Protein AF-A0A2D6RC59-F1 (afdb_monomer)

Foldseek 3Di:
DFAFDFDDDPNDTQKAFPVLDDSDDDDPPCPDDDDPDTHIDGHTPVSCVVVVHDDDDPDD

Secondary structure (DSSP, 8-state):
-PPBP--EETTEE--B-TTS--PPPPPTT--S--TTSPPPBPPBHHHHHHTT--------

Structure (mmCIF, N/CA/C/O backbone):
data_AF-A0A2D6RC59-F1
#
_entry.id   AF-A0A2D6RC59-F1
#
loop_
_atom_site.group_PDB
_atom_site.id
_atom_site.type_symbol
_atom_site.label_atom_id
_atom_site.label_alt_id
_atom_site.label_comp_id
_atom_site.label_asym_id
_atom_site.label_entity_id
_atom_site.label_seq_id
_atom_site.pdbx_PDB_ins_code
_atom_site.Cartn_x
_atom_site.Cartn_y
_atom_site.Cartn_z
_atom_site.occupancy
_atom_site.B_iso_or_equiv
_atom_site.auth_seq_id
_atom_site.auth_comp_id
_atom_site.auth_asym_id
_atom_site.auth_atom_id
_atom_site.pdbx_PDB_model_num
ATOM 1 N N . MET A 1 1 ? 9.550 8.442 11.474 1.00 66.62 1 MET A N 1
ATOM 2 C CA . MET A 1 1 ? 9.786 7.139 10.810 1.00 66.62 1 MET A CA 1
ATOM 3 C C . MET A 1 1 ? 8.633 6.895 9.849 1.00 66.62 1 MET A C 1
ATOM 5 O O . MET A 1 1 ? 7.515 7.221 10.220 1.00 66.62 1 MET A O 1
ATOM 9 N N . LYS A 1 2 ? 8.884 6.407 8.627 1.00 76.25 2 LYS A N 1
ATOM 10 C CA . LYS A 1 2 ? 7.805 6.023 7.700 1.00 76.25 2 LYS A CA 1
ATOM 11 C C . LYS A 1 2 ? 7.363 4.597 8.034 1.00 76.25 2 LYS A C 1
ATOM 13 O O . LYS A 1 2 ? 8.204 3.702 8.044 1.00 76.25 2 LYS A O 1
ATOM 18 N N . GLU A 1 3 ? 6.082 4.409 8.341 1.00 87.19 3 GLU A N 1
ATOM 19 C CA . GLU A 1 3 ? 5.491 3.086 8.562 1.00 87.19 3 GLU A CA 1
ATOM 20 C C . GLU A 1 3 ? 4.976 2.546 7.227 1.00 87.19 3 GLU A C 1
ATOM 22 O O . GLU A 1 3 ? 4.138 3.178 6.584 1.00 87.19 3 GLU A O 1
ATOM 27 N N . TYR A 1 4 ? 5.513 1.403 6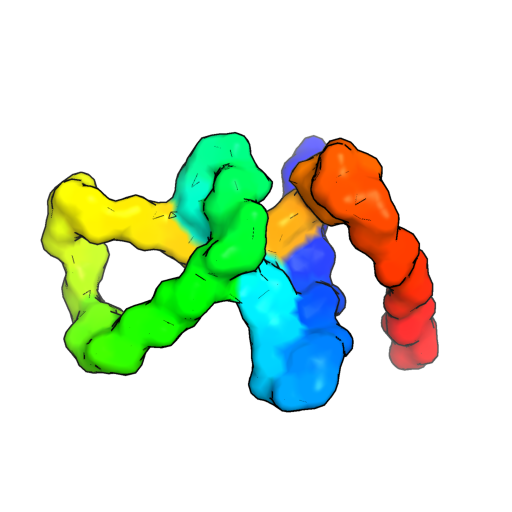.803 1.00 90.56 4 TYR A N 1
ATOM 28 C CA . TYR A 1 4 ? 5.101 0.713 5.584 1.00 90.56 4 TYR A CA 1
ATOM 29 C C . TYR A 1 4 ? 4.037 -0.333 5.908 1.00 90.56 4 TYR A C 1
ATOM 31 O O . TYR A 1 4 ? 4.166 -1.072 6.886 1.00 90.56 4 TYR A O 1
ATOM 39 N N . LEU A 1 5 ? 3.008 -0.413 5.069 1.00 91.00 5 LEU A N 1
ATOM 40 C CA . LEU A 1 5 ? 1.909 -1.355 5.211 1.00 91.00 5 LEU A CA 1
ATOM 41 C C . LEU A 1 5 ? 2.049 -2.512 4.231 1.00 91.00 5 LEU A C 1
ATOM 43 O O . LEU A 1 5 ? 2.188 -2.327 3.024 1.00 91.00 5 LEU A O 1
ATOM 47 N N . TYR A 1 6 ? 1.944 -3.722 4.769 1.00 91.81 6 TYR A N 1
ATOM 48 C CA .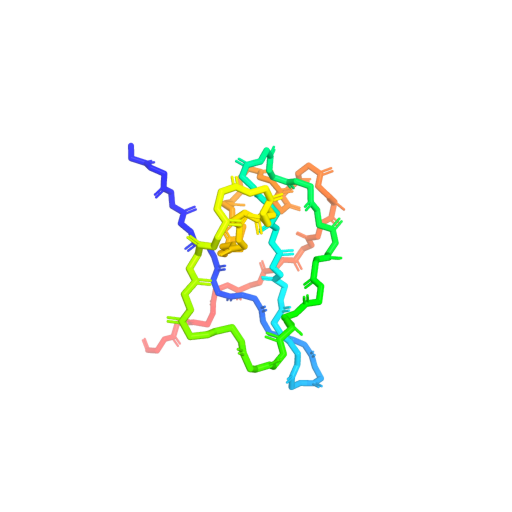 TYR A 1 6 ? 1.728 -4.921 3.979 1.00 91.81 6 TYR A CA 1
ATOM 49 C C . TYR A 1 6 ? 0.222 -5.092 3.770 1.00 91.81 6 TYR A C 1
ATOM 51 O O . TYR A 1 6 ? -0.496 -5.466 4.697 1.00 91.81 6 TYR A O 1
ATOM 59 N N . LEU A 1 7 ? -0.252 -4.777 2.565 1.00 91.31 7 LEU A N 1
ATOM 60 C CA . LEU A 1 7 ? -1.652 -4.934 2.179 1.00 91.31 7 LEU A CA 1
ATOM 61 C C . LEU A 1 7 ? -1.752 -5.965 1.063 1.00 91.31 7 LEU A C 1
ATOM 63 O O . LEU A 1 7 ? -1.223 -5.752 -0.029 1.00 91.31 7 LEU A O 1
ATOM 67 N N . GLU A 1 8 ? -2.436 -7.067 1.353 1.00 91.00 8 GLU A N 1
ATOM 68 C CA . GLU A 1 8 ? -2.718 -8.142 0.408 1.00 91.00 8 GLU A CA 1
ATOM 69 C C . GLU A 1 8 ? -4.232 -8.327 0.255 1.00 91.00 8 GLU A C 1
ATOM 71 O O . GLU A 1 8 ? -4.962 -8.363 1.247 1.00 91.00 8 GLU A O 1
ATOM 76 N N . HIS A 1 9 ? -4.694 -8.463 -0.986 1.00 88.81 9 HIS A N 1
ATOM 77 C CA . HIS A 1 9 ? -6.072 -8.805 -1.330 1.00 88.81 9 HIS A CA 1
ATOM 78 C C . HIS A 1 9 ? -6.070 -9.740 -2.546 1.00 88.81 9 HIS A C 1
ATOM 80 O O . HIS A 1 9 ? -5.353 -9.486 -3.516 1.00 88.81 9 HIS A O 1
ATOM 86 N N . ASP A 1 10 ? -6.818 -10.846 -2.483 1.00 88.12 10 ASP A N 1
ATOM 87 C CA . ASP A 1 10 ? -6.868 -11.878 -3.536 1.00 88.12 10 ASP A CA 1
ATOM 88 C C . ASP A 1 10 ? -5.481 -12.391 -3.981 1.00 88.12 10 ASP A C 1
ATOM 90 O O . ASP A 1 10 ? -5.211 -12.578 -5.172 1.00 88.12 10 ASP A O 1
ATOM 94 N N . GLY A 1 11 ? -4.561 -12.571 -3.024 1.00 87.00 11 GLY A N 1
ATOM 95 C CA . GLY A 1 11 ? -3.191 -13.029 -3.286 1.00 87.00 11 GLY A CA 1
ATOM 96 C C . GLY A 1 11 ? -2.315 -12.012 -4.028 1.00 87.00 11 GLY A C 1
ATOM 97 O O . GLY A 1 11 ? -1.267 -12.371 -4.568 1.00 87.00 11 GLY A O 1
ATOM 98 N N . LYS A 1 12 ? -2.737 -10.743 -4.098 1.00 88.75 12 LYS A N 1
ATOM 99 C CA . LYS A 1 12 ? -1.980 -9.645 -4.711 1.00 88.75 12 LYS A CA 1
ATOM 100 C C . LYS A 1 12 ? -1.614 -8.608 -3.667 1.00 88.75 12 LYS A C 1
ATOM 102 O O . LYS A 1 12 ? -2.442 -8.221 -2.850 1.00 88.75 12 LYS A O 1
ATOM 107 N N . LEU A 1 13 ? -0.388 -8.105 -3.765 1.00 90.06 13 LEU A N 1
ATOM 108 C CA . LEU A 1 13 ? 0.103 -7.028 -2.914 1.00 90.06 13 LEU A CA 1
ATOM 109 C C . LEU A 1 13 ? -0.166 -5.664 -3.532 1.00 90.06 13 LEU A C 1
ATOM 111 O O . LEU A 1 13 ? 0.041 -5.462 -4.733 1.00 90.06 13 LEU A O 1
ATOM 115 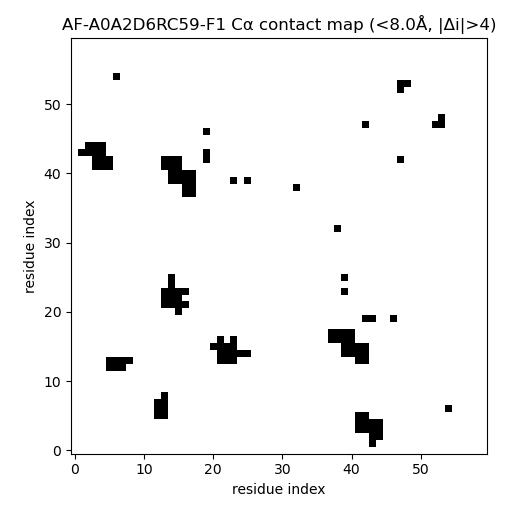N N . LEU A 1 14 ? -0.562 -4.713 -2.688 1.00 91.88 14 LEU A N 1
ATOM 116 C CA . LEU A 1 14 ? -0.536 -3.308 -3.055 1.00 91.88 14 LEU A CA 1
ATOM 117 C C . LEU A 1 14 ? 0.912 -2.826 -3.039 1.00 91.88 14 LEU A C 1
ATOM 119 O O . LEU A 1 14 ? 1.593 -2.874 -2.016 1.00 91.88 14 LEU A O 1
ATOM 123 N N . LEU A 1 15 ? 1.365 -2.342 -4.188 1.00 92.00 15 LEU A N 1
ATOM 124 C CA . LEU A 1 15 ? 2.681 -1.751 -4.346 1.00 92.00 15 LEU A CA 1
ATOM 125 C C . LEU A 1 15 ? 2.551 -0.345 -4.923 1.00 92.00 15 LEU A C 1
ATOM 127 O O . LEU A 1 15 ? 1.641 -0.071 -5.708 1.00 92.00 15 LEU A O 1
ATOM 131 N N . VAL A 1 16 ? 3.486 0.524 -4.573 1.00 91.88 16 VAL A N 1
ATOM 132 C CA . VAL A 1 16 ? 3.585 1.900 -5.074 1.00 91.88 16 VAL A CA 1
ATOM 133 C C . VAL A 1 16 ? 4.970 2.140 -5.654 1.00 91.88 16 VAL A C 1
ATOM 135 O O . VAL A 1 16 ? 5.901 1.379 -5.380 1.00 91.88 16 VAL A O 1
ATOM 138 N N . ASP A 1 17 ? 5.112 3.172 -6.478 1.00 89.81 17 ASP A N 1
ATOM 139 C CA . ASP A 1 17 ? 6.429 3.640 -6.901 1.00 89.81 17 ASP A CA 1
ATOM 140 C C . ASP A 1 17 ? 7.118 4.510 -5.830 1.00 89.81 17 ASP A C 1
ATOM 142 O O . ASP A 1 17 ? 6.658 4.635 -4.691 1.00 89.81 17 ASP A O 1
ATOM 146 N N . ASN A 1 18 ? 8.260 5.103 -6.181 1.00 86.69 18 ASN A N 1
ATOM 147 C CA . ASN A 1 18 ? 9.029 5.949 -5.274 1.00 86.69 18 ASN A CA 1
ATOM 148 C C . ASN A 1 18 ? 8.232 7.166 -4.767 1.00 86.69 18 ASN A C 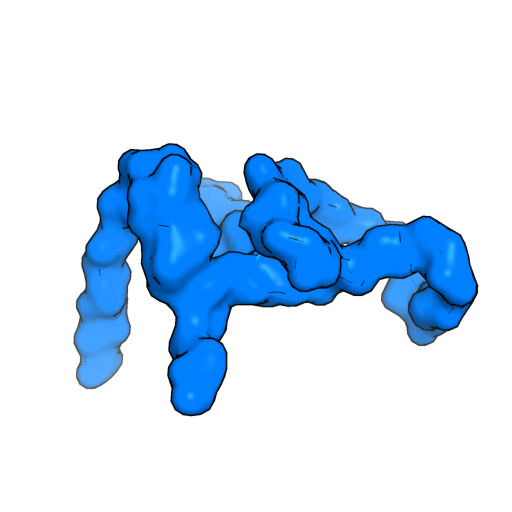1
ATOM 150 O O . ASN A 1 18 ? 8.415 7.580 -3.621 1.00 86.69 18 ASN A O 1
ATOM 154 N N . GLU A 1 19 ? 7.321 7.688 -5.588 1.00 88.38 19 GLU A N 1
ATOM 155 C CA . GLU A 1 19 ? 6.490 8.857 -5.290 1.00 88.38 19 GLU A CA 1
ATOM 156 C C . GLU A 1 19 ? 5.204 8.498 -4.533 1.00 88.38 19 GLU A C 1
ATOM 158 O O . GLU A 1 19 ? 4.493 9.394 -4.093 1.00 88.38 19 GLU A O 1
ATOM 163 N N . GLY A 1 20 ? 4.921 7.207 -4.337 1.00 88.19 20 GLY A N 1
ATOM 164 C CA . GLY A 1 20 ? 3.706 6.755 -3.659 1.00 88.19 20 GLY A CA 1
ATOM 165 C C . GLY A 1 20 ? 2.536 6.482 -4.591 1.00 88.19 20 GLY A C 1
ATOM 166 O O . GLY A 1 20 ? 1.459 6.112 -4.125 1.00 88.19 20 GLY A O 1
ATOM 167 N N . ASN A 1 21 ? 2.738 6.583 -5.907 1.00 89.00 21 ASN A N 1
ATOM 168 C CA . ASN A 1 21 ? 1.679 6.306 -6.864 1.00 89.00 21 ASN A CA 1
ATOM 169 C C . ASN A 1 21 ? 1.561 4.791 -7.091 1.00 89.00 21 ASN A C 1
ATOM 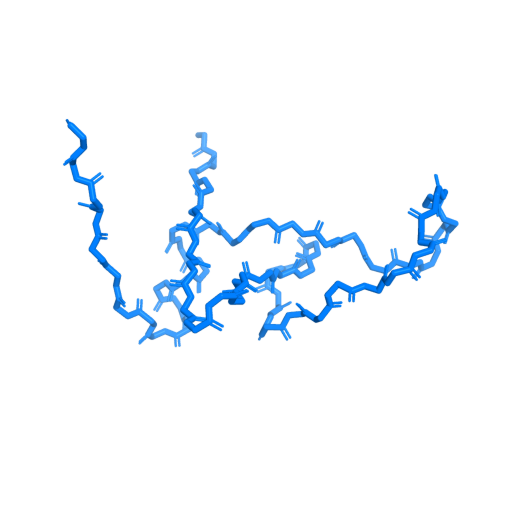171 O O . ASN A 1 21 ? 2.510 4.110 -7.496 1.00 89.00 21 ASN A O 1
ATOM 175 N N . GLY A 1 22 ? 0.370 4.249 -6.855 1.00 86.56 22 GLY A N 1
ATOM 176 C CA . GLY A 1 22 ? 0.024 2.848 -7.095 1.00 86.56 22 GLY A CA 1
ATOM 177 C C . GLY A 1 22 ? -1.442 2.685 -7.505 1.00 86.56 22 GLY A C 1
ATOM 178 O O . GLY A 1 22 ? -2.135 3.686 -7.678 1.00 86.56 22 GLY 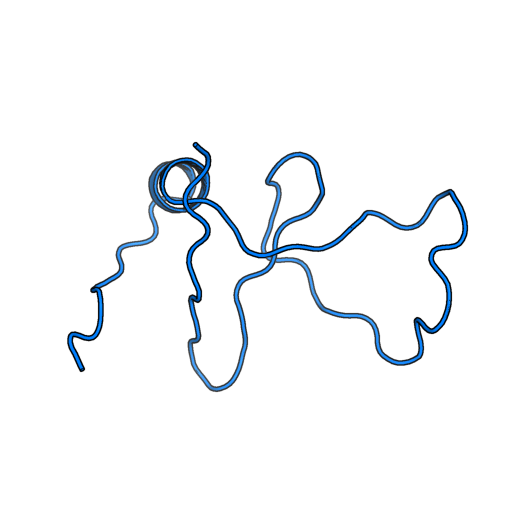A O 1
ATOM 179 N N . PRO A 1 23 ? -1.940 1.444 -7.670 1.00 91.19 23 PRO A N 1
ATOM 180 C CA . PRO A 1 23 ? -1.234 0.169 -7.525 1.00 91.19 23 PRO A CA 1
ATOM 181 C C . PRO A 1 23 ? -0.259 -0.116 -8.683 1.00 91.19 23 PRO A C 1
ATOM 183 O O . PRO A 1 23 ? -0.619 -0.060 -9.861 1.00 91.19 23 PRO A O 1
ATOM 186 N N . ARG A 1 24 ? 0.985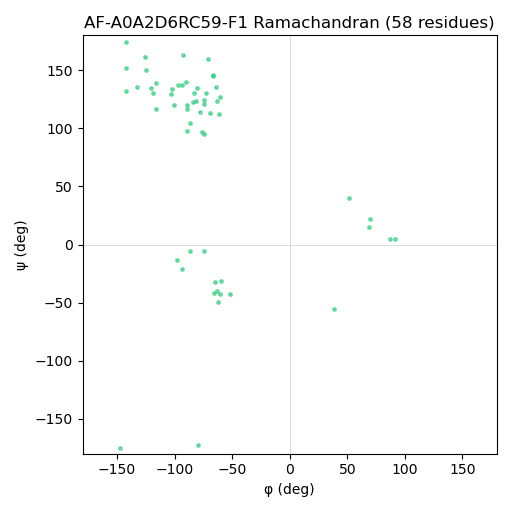 -0.485 -8.365 1.00 88.81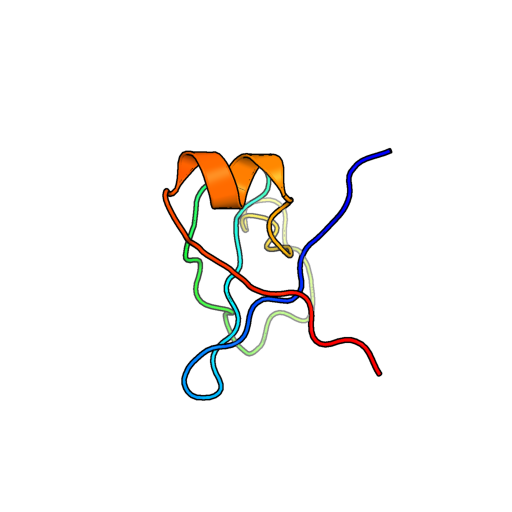 24 ARG A N 1
ATOM 187 C CA . ARG A 1 24 ? 2.003 -0.918 -9.334 1.00 88.81 24 ARG A CA 1
ATOM 188 C C . ARG A 1 24 ? 2.058 -2.442 -9.417 1.00 88.81 24 ARG A C 1
ATOM 190 O O . ARG A 1 24 ? 2.034 -3.138 -8.409 1.00 88.81 24 ARG A O 1
ATOM 197 N N . LYS A 1 25 ? 2.167 -2.976 -10.637 1.00 82.50 25 LYS A N 1
ATOM 198 C CA . LYS A 1 25 ? 2.357 -4.416 -10.857 1.00 82.50 25 LYS A CA 1
ATOM 199 C C . LYS A 1 25 ? 3.842 -4.768 -10.723 1.00 82.50 25 LYS A C 1
ATOM 201 O O . LYS A 1 25 ? 4.659 -4.111 -11.376 1.00 82.50 25 LYS A O 1
ATOM 206 N N . PRO A 1 26 ? 4.207 -5.798 -9.941 1.00 78.06 26 PRO A N 1
ATOM 207 C CA . PRO A 1 26 ? 5.571 -6.302 -9.947 1.00 78.06 26 PRO A CA 1
ATOM 208 C C . PRO A 1 26 ? 5.882 -6.875 -11.335 1.00 78.06 26 PRO A C 1
ATOM 210 O O . PRO A 1 26 ? 5.062 -7.574 -11.930 1.00 78.06 26 PRO A O 1
ATOM 213 N N . GLN A 1 27 ? 7.060 -6.562 -11.872 1.00 74.31 27 GLN A N 1
ATOM 214 C CA . GLN A 1 27 ? 7.541 -7.150 -13.122 1.00 74.31 27 GLN A CA 1
ATOM 215 C C . GLN A 1 27 ? 8.535 -8.264 -12.801 1.00 74.31 27 GLN A C 1
ATOM 217 O O . GLN A 1 27 ? 9.564 -8.028 -12.167 1.00 74.31 27 GLN A O 1
ATOM 222 N N . MET A 1 28 ? 8.204 -9.479 -13.237 1.00 69.50 28 MET A N 1
ATOM 223 C CA . MET A 1 28 ? 9.044 -10.663 -13.073 1.00 69.50 28 MET A CA 1
ATOM 224 C C . MET A 1 28 ? 10.329 -10.529 -13.906 1.00 69.50 28 MET A C 1
ATOM 226 O O . MET A 1 28 ? 10.305 -9.953 -14.990 1.00 69.50 28 MET A O 1
ATOM 230 N N . GLY A 1 29 ? 11.451 -11.054 -13.405 1.00 68.00 29 GLY A N 1
ATOM 231 C CA . GLY A 1 29 ? 12.739 -11.016 -14.115 1.00 68.00 29 GLY A CA 1
ATOM 232 C C . GLY A 1 29 ? 13.586 -9.760 -13.876 1.00 68.00 29 GLY A C 1
ATOM 233 O O . GLY A 1 29 ? 14.660 -9.632 -14.460 1.00 68.00 29 GLY A O 1
ATOM 234 N N . ARG A 1 30 ? 13.165 -8.849 -12.987 1.00 65.31 30 ARG A N 1
ATOM 235 C CA . ARG A 1 30 ? 14.031 -7.765 -12.496 1.00 65.31 30 ARG A CA 1
ATOM 236 C C . ARG A 1 30 ? 15.058 -8.323 -11.508 1.00 65.31 30 ARG A C 1
ATOM 238 O O . ARG A 1 30 ? 14.771 -8.460 -10.326 1.00 65.31 30 ARG A O 1
ATOM 245 N N . VAL A 1 31 ? 16.248 -8.646 -12.001 1.00 60.66 31 VAL A N 1
ATOM 246 C CA . VAL A 1 31 ? 17.410 -9.012 -11.166 1.00 60.66 31 VAL A CA 1
ATOM 247 C C . VAL A 1 31 ? 18.316 -7.817 -10.861 1.00 60.66 31 VAL A C 1
ATOM 249 O O . VAL A 1 31 ? 19.031 -7.842 -9.869 1.00 60.66 31 VAL A O 1
ATOM 252 N N . ASN A 1 32 ? 18.241 -6.753 -11.667 1.00 56.84 32 ASN A N 1
ATOM 253 C CA . ASN A 1 32 ? 19.013 -5.524 -11.501 1.00 56.84 32 ASN A CA 1
ATOM 254 C C . ASN A 1 32 ? 18.098 -4.302 -11.640 1.00 56.84 32 ASN A C 1
ATOM 256 O O . ASN A 1 32 ? 17.272 -4.238 -12.554 1.00 56.84 32 ASN A O 1
ATOM 260 N N . TRP A 1 33 ? 18.260 -3.322 -10.749 1.00 57.44 33 TRP A N 1
ATOM 261 C CA . TRP A 1 33 ? 17.668 -1.996 -10.911 1.00 57.44 33 TRP A CA 1
ATOM 262 C C . TRP A 1 33 ? 18.489 -1.236 -11.959 1.00 57.44 33 TRP A C 1
ATOM 264 O O . TRP A 1 33 ? 19.562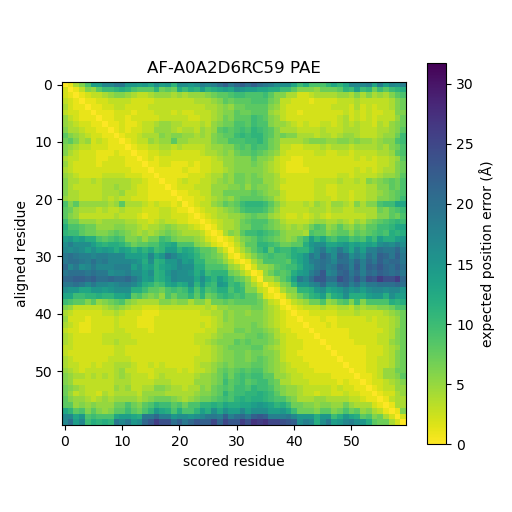 -0.717 -11.661 1.00 57.44 33 TRP A O 1
ATOM 274 N N . ILE A 1 34 ? 18.034 -1.238 -13.213 1.00 58.75 34 ILE A N 1
ATOM 275 C CA . ILE A 1 34 ? 18.662 -0.454 -14.282 1.00 58.75 34 ILE A CA 1
ATOM 276 C C . ILE A 1 34 ? 17.986 0.918 -14.277 1.00 58.75 34 ILE A C 1
ATOM 278 O O . ILE A 1 34 ? 16.884 1.039 -14.804 1.00 58.75 34 ILE A O 1
ATOM 282 N N . GLY A 1 35 ? 18.637 1.887 -13.622 1.00 56.12 35 GLY A N 1
ATOM 283 C CA . GLY A 1 35 ? 18.518 3.360 -13.697 1.00 56.12 35 GLY A CA 1
ATOM 284 C C . GLY A 1 35 ? 17.141 4.023 -13.855 1.00 56.12 35 GLY A C 1
ATOM 285 O O . GLY A 1 35 ? 16.776 4.870 -13.050 1.00 56.12 35 GLY A O 1
ATOM 286 N N . ASP A 1 36 ? 16.392 3.650 -14.889 1.00 58.44 36 ASP A N 1
ATOM 287 C CA . ASP A 1 36 ? 15.122 4.248 -15.316 1.00 58.44 36 ASP A CA 1
ATOM 288 C C . ASP A 1 36 ? 13.882 3.490 -14.821 1.00 58.44 36 ASP A C 1
ATOM 290 O O . ASP A 1 36 ? 12.755 3.976 -14.909 1.00 58.44 36 ASP A O 1
ATOM 294 N N . SER A 1 37 ? 14.044 2.267 -14.307 1.00 60.34 37 SER A N 1
ATOM 295 C CA . SER A 1 37 ? 12.887 1.503 -13.833 1.00 60.34 37 SER A CA 1
ATOM 296 C C . SER A 1 37 ? 12.372 2.050 -12.489 1.00 60.34 37 SER A C 1
ATOM 298 O O . SER A 1 37 ? 13.142 2.094 -11.523 1.00 60.34 37 SER A O 1
ATOM 300 N N . PRO A 1 38 ? 11.078 2.423 -12.375 1.00 65.06 38 PRO A N 1
ATOM 301 C CA . PRO A 1 38 ? 10.542 2.986 -11.144 1.00 65.06 38 PRO A CA 1
ATOM 302 C C . PRO A 1 38 ? 10.688 1.969 -10.013 1.00 65.06 38 PRO A C 1
ATOM 304 O O . PRO A 1 38 ? 10.286 0.804 -10.141 1.00 65.06 38 PRO A O 1
ATOM 307 N N . LEU A 1 39 ? 11.309 2.418 -8.923 1.00 78.06 39 LEU A N 1
ATOM 308 C CA . LEU A 1 39 ? 11.482 1.635 -7.708 1.00 78.06 39 LEU A CA 1
ATOM 309 C C . LEU A 1 39 ? 10.097 1.335 -7.141 1.00 78.06 39 LEU A C 1
ATOM 311 O O . LEU A 1 39 ? 9.313 2.252 -6.926 1.00 78.06 39 LEU A O 1
ATOM 315 N N . ILE A 1 40 ? 9.789 0.053 -6.953 1.00 86.69 40 ILE A N 1
ATOM 316 C CA . ILE A 1 40 ? 8.505 -0.395 -6.418 1.00 86.69 40 ILE A CA 1
ATOM 317 C C . ILE A 1 40 ? 8.706 -0.768 -4.951 1.00 86.69 40 ILE A C 1
ATOM 319 O O . ILE A 1 40 ? 9.663 -1.468 -4.617 1.00 86.69 40 ILE A O 1
ATOM 323 N N . ARG A 1 41 ? 7.803 -0.320 -4.082 1.00 89.31 41 ARG A N 1
ATOM 324 C CA . ARG A 1 41 ? 7.834 -0.586 -2.640 1.00 89.31 41 ARG A CA 1
ATOM 325 C C . ARG A 1 41 ? 6.432 -0.800 -2.079 1.00 89.31 41 ARG A C 1
ATOM 327 O O . ARG A 1 41 ? 5.434 -0.611 -2.773 1.00 89.31 41 ARG A O 1
ATOM 334 N N . LEU A 1 42 ? 6.370 -1.166 -0.802 1.00 92.44 42 LEU A N 1
ATOM 335 C CA . LEU A 1 42 ? 5.128 -1.134 -0.038 1.00 92.44 42 LEU A CA 1
ATOM 336 C C . LEU A 1 42 ? 4.659 0.321 0.156 1.00 92.44 42 LEU A C 1
ATOM 338 O O . LEU A 1 42 ? 5.498 1.227 0.294 1.00 92.44 42 LEU A O 1
ATOM 342 N N . PRO A 1 43 ? 3.340 0.563 0.170 1.00 93.00 43 PRO A N 1
ATOM 343 C CA . PRO A 1 43 ? 2.796 1.866 0.507 1.00 93.00 43 PRO A CA 1
ATOM 344 C C . PRO A 1 43 ? 2.985 2.155 1.998 1.00 93.00 43 PRO A C 1
ATOM 346 O O . PRO A 1 43 ? 3.174 1.256 2.818 1.00 93.00 43 PRO A O 1
ATOM 349 N N . THR A 1 44 ? 2.930 3.425 2.356 1.00 93.50 44 THR A N 1
ATOM 350 C CA . THR A 1 44 ? 2.883 3.901 3.736 1.00 93.50 44 THR A CA 1
ATOM 351 C C . THR A 1 44 ? 1.447 4.095 4.195 1.00 93.50 44 THR A C 1
ATOM 353 O O . THR A 1 44 ? 0.530 4.199 3.385 1.00 93.50 44 THR A O 1
ATOM 356 N N . THR A 1 45 ? 1.243 4.185 5.507 1.00 92.06 45 THR A N 1
ATOM 357 C CA . THR A 1 45 ? -0.073 4.484 6.094 1.00 92.06 45 THR A CA 1
ATOM 358 C C . THR A 1 45 ? -0.723 5.738 5.505 1.00 92.06 45 THR A C 1
ATOM 360 O O . THR A 1 45 ? -1.912 5.711 5.201 1.00 92.06 45 THR A O 1
ATOM 363 N N . SER A 1 46 ? 0.040 6.815 5.300 1.00 91.88 46 SER A N 1
ATOM 364 C CA . SER A 1 46 ? -0.453 8.052 4.679 1.00 91.88 46 SER A CA 1
ATOM 365 C C . SER A 1 46 ? -0.934 7.829 3.247 1.00 91.88 46 SER A C 1
ATOM 367 O O . SER A 1 46 ? -2.070 8.168 2.946 1.00 91.88 46 SER A O 1
ATOM 369 N N . GLU A 1 47 ? -0.127 7.175 2.410 1.00 93.31 47 GLU A N 1
ATOM 370 C CA . GLU A 1 47 ? -0.467 6.920 1.001 1.00 93.31 47 GLU A CA 1
ATOM 371 C C . GLU A 1 47 ? -1.740 6.077 0.876 1.00 93.31 47 GLU A C 1
ATOM 373 O O . GLU A 1 47 ? -2.626 6.389 0.090 1.00 93.31 47 GLU A O 1
ATOM 378 N N . VAL A 1 48 ? -1.878 5.039 1.703 1.00 92.62 48 VAL A N 1
ATOM 379 C CA . VAL A 1 48 ? -3.080 4.191 1.717 1.00 92.62 48 VAL A CA 1
ATOM 380 C C . VAL A 1 48 ? -4.324 4.986 2.129 1.00 92.62 48 VAL A C 1
ATOM 382 O O . VAL A 1 48 ? -5.385 4.815 1.526 1.00 92.62 48 VAL A O 1
ATOM 385 N N . ASN A 1 49 ? -4.193 5.882 3.114 1.00 90.75 49 ASN A N 1
ATOM 386 C CA . ASN A 1 49 ? -5.281 6.772 3.524 1.00 90.75 49 ASN A CA 1
ATOM 387 C C . ASN A 1 49 ? -5.648 7.776 2.420 1.00 90.75 49 ASN A C 1
ATOM 389 O O . ASN A 1 49 ? -6.832 7.996 2.177 1.00 90.75 49 ASN A O 1
ATOM 393 N N . GLU A 1 50 ? -4.663 8.349 1.724 1.00 91.88 50 GLU A N 1
ATOM 394 C CA . GLU A 1 50 ? -4.883 9.253 0.583 1.00 91.88 50 GLU A CA 1
ATOM 395 C C . GLU A 1 50 ? -5.554 8.538 -0.598 1.00 91.88 50 GLU A C 1
ATOM 397 O O . GLU A 1 50 ? -6.374 9.130 -1.297 1.00 91.88 50 GLU A O 1
ATOM 402 N N . MET A 1 51 ? -5.282 7.242 -0.779 1.00 91.06 51 MET A N 1
ATOM 403 C CA . MET A 1 51 ? -5.967 6.389 -1.757 1.00 91.06 51 MET A CA 1
ATOM 404 C C . MET A 1 51 ? -7.395 5.998 -1.332 1.00 91.06 51 MET A C 1
ATOM 406 O O . MET A 1 51 ? -8.100 5.355 -2.111 1.00 91.06 51 MET A O 1
ATOM 410 N N . GLY A 1 52 ? -7.830 6.348 -0.116 1.00 91.06 52 GLY A N 1
ATOM 411 C CA . GLY A 1 52 ? -9.151 5.996 0.415 1.00 91.06 52 GLY A CA 1
ATOM 412 C C . GLY A 1 52 ? -9.316 4.505 0.724 1.00 91.06 52 GLY A C 1
ATOM 413 O O . GLY A 1 52 ? -10.439 4.002 0.760 1.00 91.06 52 GLY A O 1
ATOM 414 N N . ILE A 1 53 ? -8.211 3.783 0.922 1.00 89.69 53 ILE A N 1
ATOM 415 C CA . ILE A 1 53 ? -8.225 2.344 1.184 1.00 89.69 53 ILE A CA 1
ATOM 416 C C . ILE A 1 53 ? -8.344 2.119 2.690 1.00 89.69 53 ILE A C 1
ATOM 418 O O . ILE A 1 53 ? -7.453 2.464 3.467 1.00 89.69 53 ILE A O 1
ATOM 422 N N . THR A 1 54 ? -9.438 1.492 3.109 1.00 88.75 54 THR A N 1
ATOM 423 C CA . THR A 1 54 ? -9.599 1.020 4.482 1.00 88.75 54 THR A CA 1
ATOM 424 C C . THR A 1 54 ? -8.873 -0.308 4.665 1.00 88.75 54 THR A C 1
ATOM 426 O O . THR A 1 54 ? -8.959 -1.212 3.834 1.00 88.75 54 THR A O 1
ATOM 429 N N . TRP A 1 55 ? -8.130 -0.432 5.760 1.00 87.88 55 TRP A N 1
ATOM 430 C CA . TRP A 1 55 ? -7.398 -1.646 6.101 1.00 87.88 55 TRP A CA 1
ATOM 431 C C . TRP A 1 55 ? -7.456 -1.890 7.604 1.00 87.88 55 TRP A C 1
ATOM 433 O O . TRP A 1 55 ? -7.550 -0.959 8.403 1.00 87.88 55 TRP A O 1
ATOM 443 N N . GLU A 1 56 ? -7.369 -3.159 7.987 1.00 84.81 56 GLU A N 1
ATOM 444 C CA . GLU A 1 56 ? -7.337 -3.575 9.382 1.00 84.81 56 GLU A CA 1
ATOM 445 C C . GLU A 1 56 ? -6.030 -4.304 9.661 1.00 84.81 56 GLU A C 1
ATOM 447 O O . GLU A 1 56 ? -5.626 -5.222 8.941 1.00 84.81 56 GLU A O 1
ATOM 452 N N . LYS A 1 57 ? -5.344 -3.901 10.731 1.00 82.62 57 LYS A N 1
ATOM 453 C CA . LYS A 1 57 ? -4.141 -4.601 11.168 1.00 82.62 57 LYS A CA 1
ATOM 454 C C . LYS A 1 57 ? -4.546 -5.965 11.716 1.00 82.62 57 LYS A C 1
ATOM 456 O O . LYS A 1 57 ? -5.147 -6.039 12.788 1.00 82.62 57 LYS A O 1
ATOM 461 N N . LYS A 1 58 ? -4.151 -7.049 11.046 1.00 77.06 58 LYS A N 1
ATOM 462 C CA . LYS A 1 58 ? -4.170 -8.372 11.679 1.00 77.06 58 LYS A CA 1
ATOM 463 C C . LYS A 1 58 ? -3.230 -8.339 12.886 1.00 77.06 58 LYS A C 1
ATOM 465 O O . LYS A 1 58 ? -2.020 -8.181 12.734 1.00 77.06 58 LYS A O 1
ATOM 470 N N . LYS A 1 59 ? -3.796 -8.436 14.091 1.00 68.44 59 LYS A N 1
ATOM 471 C CA . LYS A 1 59 ? -3.032 -8.730 15.306 1.00 68.44 59 LYS A CA 1
ATOM 472 C C . LYS A 1 59 ? -2.746 -10.232 15.286 1.00 68.44 59 LYS A C 1
ATOM 474 O O . LYS A 1 59 ? -3.693 -11.013 15.301 1.00 68.44 59 LYS A O 1
ATOM 479 N N . ASN A 1 60 ? -1.471 -10.596 15.167 1.00 53.94 60 ASN A N 1
ATOM 480 C CA . ASN A 1 60 ? -1.004 -11.931 15.545 1.00 53.94 60 ASN A CA 1
ATOM 481 C C . ASN A 1 60 ? -0.967 -12.051 17.067 1.00 53.94 60 ASN A C 1
ATOM 483 O O . ASN A 1 60 ? -0.728 -11.006 17.719 1.00 53.94 60 ASN A O 1
#

Sequence (60 aa):
MKEYLYLEHDGKLLLVDNEGNGPRKPQMGRVNWIGDSPLIRLPTTSEVNEMGITWEKKKN

Radius of gyration: 12.57 Å; Cα contacts (8 Å, |Δi|>4): 63; chains: 1; bounding box: 29×22×31 Å

Solvent-accessible surface area (backbone atoms only — not comparable to full-atom values): 4107 Å² total; per-residue (Å²): 134,88,58,69,44,92,50,72,57,96,95,39,66,52,22,10,34,81,87,54,60,61,82,44,81,86,68,85,88,71,86,66,91,63,91,80,64,78,54,74,41,62,35,33,62,65,51,38,52,76,71,69,55,86,83,77,84,84,80,129

Nearest PDB structures (foldseek):
  2pzs-assembly3_C  TM=2.258E-01  e=9.230E+00  Salasvirus phi29

pLDDT: mean 82.08, std 12.17, range [53.94, 93.5]

Mean predicted aligned error: 6.44 Å